Protein AF-A0A7D5NK84-F1 (afdb_monomer_lite)

Sequence (175 aa):
MVKAVETKELIVAEIIERLRNYYKVRTLSEIGERLGVSESTLSVWKHRNTFDIFKIFSKIPDINWHWLLTGEGEMHYNPKEKQEKTATIEYLLRKLKELESENEVLKRLYNESLRKIEEMKSQLESSKEQSLSGDTIEVPLMKLPDEAEIFKREKEKGGGIYSRGKKKDLNKENC

Foldseek 3Di:
DPPPPPPDPFQLVQLQVLLCVVVVHDDLQVSCVLLVHGSVVSVVCRVVVHDDPVSVCVRCVFADPCCSGPVDDDGGDDVVVVVVVVVVVVVVVVVVVVVVVVVVVVVVVVVVVVVVVVVVVVVVVVVVVVVVPPDPPPDPPDPDPDPVVVVVVVVVPDDDDDDDDDDDDDDDDDD

pLDDT: mean 79.34, std 19.83, range [37.78, 98.19]

Secondary structure (DSSP, 8-state):
-PPP---PPP-HHHHHHHHHHHHT--SHHHHHHHHT--HHHHHHHHHHT---HHHHHHH-TTB-HHHHHHS-S-SB--HHHHHHHHHHHHHHHHHHHHHHHHHHHHHHHHHHHHHHHHHHHHHHHHHHHHHTTS---------PPPHHHHHHHHHHS------------------

Radius of gyration: 43.32 Å; chains: 1; bounding box: 56×54×112 Å

Structure (mmCIF, N/CA/C/O backbone):
data_AF-A0A7D5NK84-F1
#
_entry.id   AF-A0A7D5NK84-F1
#
loop_
_atom_site.group_PDB
_atom_site.id
_atom_site.type_symbol
_atom_site.label_atom_id
_atom_site.label_alt_id
_atom_site.label_comp_id
_atom_site.label_asym_id
_atom_site.label_entity_id
_atom_site.label_seq_id
_atom_site.pdbx_PDB_ins_code
_atom_site.Cartn_x
_atom_site.Cartn_y
_atom_site.Cartn_z
_atom_site.occupancy
_atom_site.B_iso_or_equiv
_atom_site.auth_seq_id
_atom_site.auth_comp_id
_atom_site.auth_asym_id
_atom_site.auth_atom_id
_atom_site.pdbx_PDB_model_num
ATOM 1 N N . MET A 1 1 ? 8.493 11.813 17.296 1.00 43.53 1 MET A N 1
ATOM 2 C CA . MET A 1 1 ? 9.639 11.607 16.386 1.00 43.53 1 MET A CA 1
ATOM 3 C C . MET A 1 1 ? 9.122 10.944 15.123 1.00 43.53 1 MET A C 1
ATOM 5 O O . MET A 1 1 ? 8.847 9.752 15.141 1.00 43.53 1 MET A O 1
ATOM 9 N N . VAL A 1 2 ? 8.902 11.719 14.062 1.00 47.69 2 VAL A N 1
ATOM 10 C CA . VAL A 1 2 ? 8.657 11.150 12.731 1.00 47.69 2 VAL A CA 1
ATOM 11 C C . VAL A 1 2 ? 10.002 10.586 12.287 1.00 47.69 2 VAL A C 1
ATOM 13 O O . VAL A 1 2 ? 10.975 11.337 12.228 1.00 47.69 2 VAL A O 1
ATOM 16 N N . LYS A 1 3 ? 10.102 9.267 12.094 1.00 48.34 3 LYS A N 1
ATOM 17 C CA . LYS A 1 3 ? 11.316 8.672 11.528 1.00 48.34 3 LYS A CA 1
ATOM 18 C C . LYS A 1 3 ? 11.551 9.336 10.172 1.00 48.34 3 LYS A C 1
ATOM 20 O O . LYS A 1 3 ? 10.620 9.409 9.372 1.00 48.34 3 LYS A O 1
ATOM 25 N N . ALA A 1 4 ? 12.761 9.843 9.944 1.00 50.12 4 ALA A N 1
ATOM 26 C CA . ALA A 1 4 ? 13.190 10.218 8.607 1.00 50.12 4 ALA A CA 1
ATOM 27 C C . ALA A 1 4 ? 12.951 9.009 7.696 1.00 50.12 4 ALA A C 1
ATOM 29 O O . ALA A 1 4 ? 13.430 7.911 7.978 1.00 50.12 4 ALA A O 1
ATOM 30 N N . VAL A 1 5 ? 12.131 9.196 6.665 1.00 58.50 5 VAL A N 1
ATOM 31 C CA . VAL A 1 5 ? 12.000 8.218 5.592 1.00 58.50 5 VAL A CA 1
ATOM 32 C C . VAL A 1 5 ? 13.349 8.233 4.887 1.00 58.50 5 VAL A C 1
ATOM 34 O O . VAL A 1 5 ? 13.697 9.233 4.264 1.00 58.50 5 VAL A O 1
ATOM 37 N N . GLU A 1 6 ? 14.137 7.173 5.052 1.00 56.03 6 GLU A N 1
ATOM 38 C CA . GLU A 1 6 ? 15.344 6.960 4.258 1.00 56.03 6 GLU A CA 1
ATOM 39 C C . GLU A 1 6 ? 14.925 6.915 2.789 1.00 56.03 6 GLU A C 1
ATOM 41 O O . GLU A 1 6 ? 14.333 5.949 2.307 1.00 56.03 6 GLU A O 1
ATOM 46 N N . THR A 1 7 ? 15.167 8.007 2.072 1.00 56.56 7 THR A N 1
ATOM 47 C CA . THR A 1 7 ? 14.962 8.060 0.631 1.00 56.56 7 THR A CA 1
ATOM 48 C C . THR A 1 7 ? 16.072 7.251 -0.013 1.00 56.56 7 THR A C 1
ATOM 50 O O . THR A 1 7 ? 17.175 7.756 -0.220 1.00 56.56 7 THR A O 1
ATOM 53 N N . LYS A 1 8 ? 15.792 5.976 -0.296 1.00 63.84 8 LYS A N 1
ATOM 54 C CA . LYS A 1 8 ? 16.665 5.136 -1.113 1.00 63.84 8 LYS A CA 1
ATOM 55 C C . LYS A 1 8 ? 16.858 5.832 -2.460 1.00 63.84 8 LYS A C 1
ATOM 57 O O . LYS A 1 8 ? 15.877 6.120 -3.149 1.00 63.84 8 LYS A O 1
ATOM 62 N N . GLU A 1 9 ? 18.104 6.142 -2.806 1.00 72.38 9 GLU A N 1
ATOM 63 C CA . GLU A 1 9 ? 18.412 6.721 -4.110 1.00 72.38 9 GLU A CA 1
ATOM 64 C C . GLU A 1 9 ? 17.908 5.783 -5.204 1.00 72.38 9 GLU A C 1
ATOM 66 O O . GLU A 1 9 ? 18.136 4.571 -5.178 1.00 72.38 9 GLU A O 1
ATOM 71 N N . LEU A 1 10 ? 17.175 6.346 -6.159 1.00 74.12 10 LEU A N 1
ATOM 72 C CA . LEU A 1 10 ? 16.667 5.585 -7.283 1.00 74.12 10 LEU A CA 1
ATOM 73 C C . LEU A 1 10 ? 17.836 5.241 -8.205 1.00 74.12 10 LEU A C 1
ATOM 75 O O . LEU A 1 10 ? 18.434 6.140 -8.791 1.00 74.12 10 LEU A O 1
ATOM 79 N N . ILE A 1 11 ? 18.137 3.954 -8.363 1.00 89.88 11 ILE A N 1
ATOM 80 C CA . ILE A 1 11 ? 19.216 3.491 -9.238 1.00 89.88 11 ILE A CA 1
ATOM 81 C C . ILE A 1 11 ? 18.605 2.950 -10.533 1.00 89.88 11 ILE A C 1
ATOM 83 O O . ILE A 1 11 ? 18.024 1.865 -10.573 1.00 89.88 11 ILE A O 1
ATOM 87 N N . VAL A 1 12 ? 18.776 3.678 -11.637 1.00 92.69 12 VAL A N 1
ATOM 88 C CA . VAL A 1 12 ? 18.247 3.311 -12.964 1.00 92.69 12 VAL A CA 1
ATOM 89 C C . VAL A 1 12 ? 18.807 1.979 -13.464 1.00 92.69 12 VAL A C 1
ATOM 91 O O . VAL A 1 12 ? 18.127 1.250 -14.186 1.00 92.69 12 VAL A O 1
ATOM 94 N N . ALA A 1 13 ? 20.015 1.599 -13.040 1.00 92.75 13 ALA A N 1
ATOM 95 C CA . ALA A 1 13 ? 20.549 0.271 -13.327 1.00 92.75 13 ALA A CA 1
ATOM 96 C C . ALA A 1 13 ? 19.673 -0.855 -12.742 1.00 92.75 13 ALA A C 1
ATOM 98 O O . ALA A 1 13 ? 19.455 -1.855 -13.424 1.00 92.75 13 ALA A O 1
ATOM 99 N N . GLU A 1 14 ? 19.114 -0.678 -11.540 1.00 94.38 14 GLU A N 1
ATOM 100 C CA . GLU A 1 14 ? 18.203 -1.652 -10.923 1.00 94.38 14 GLU A CA 1
ATOM 101 C C . GLU A 1 14 ? 16.836 -1.679 -11.615 1.00 94.38 14 GLU A C 1
ATOM 103 O O . GLU A 1 14 ? 16.218 -2.738 -11.720 1.00 94.38 14 GLU A O 1
ATOM 108 N N . ILE A 1 15 ? 16.354 -0.526 -12.094 1.00 94.38 15 ILE A N 1
ATOM 109 C CA . ILE A 1 15 ? 15.123 -0.440 -12.895 1.00 94.38 15 ILE A CA 1
ATOM 110 C C . ILE A 1 15 ? 15.294 -1.254 -14.179 1.00 94.38 15 ILE A C 1
ATOM 112 O O . ILE A 1 15 ? 14.440 -2.066 -14.523 1.00 94.38 15 ILE A O 1
ATOM 116 N N . ILE A 1 16 ? 16.415 -1.074 -14.879 1.00 94.31 16 ILE A N 1
ATOM 117 C CA . ILE A 1 16 ? 16.699 -1.796 -16.124 1.00 94.31 16 ILE A CA 1
ATOM 118 C C . ILE A 1 16 ? 16.840 -3.302 -15.877 1.00 94.31 16 ILE A C 1
ATOM 120 O O . ILE A 1 16 ? 16.363 -4.087 -16.693 1.00 94.31 16 ILE A O 1
ATOM 124 N N . GLU A 1 17 ? 17.416 -3.725 -14.751 1.00 94.75 17 GLU A N 1
ATOM 125 C CA . GLU A 1 17 ? 17.459 -5.147 -14.385 1.00 94.75 17 GLU A CA 1
ATOM 126 C C . GLU A 1 17 ? 16.058 -5.712 -14.105 1.00 94.75 17 GLU A C 1
ATOM 128 O O . GLU A 1 17 ? 15.716 -6.813 -14.534 1.00 94.75 17 GLU A O 1
ATOM 133 N N . ARG A 1 18 ? 15.186 -4.937 -13.458 1.00 94.88 18 ARG A N 1
ATOM 134 C CA . ARG A 1 18 ? 13.781 -5.323 -13.271 1.00 94.88 18 ARG A CA 1
ATOM 135 C C . ARG A 1 18 ? 13.020 -5.398 -14.591 1.00 94.88 18 ARG A C 1
ATOM 137 O O . ARG A 1 18 ? 12.272 -6.351 -14.793 1.00 94.88 18 ARG A O 1
ATOM 144 N N . LEU A 1 19 ? 13.263 -4.478 -15.524 1.00 94.38 19 LEU A N 1
ATOM 145 C CA . LEU A 1 19 ? 12.717 -4.555 -16.885 1.00 94.38 19 LEU A CA 1
ATOM 146 C C . LEU A 1 19 ? 13.241 -5.776 -17.642 1.00 94.38 19 LEU A C 1
ATOM 148 O O . LEU A 1 19 ? 12.483 -6.413 -18.371 1.00 94.38 19 LEU A O 1
ATOM 152 N N . ARG A 1 20 ? 14.512 -6.144 -17.446 1.00 94.06 20 ARG A N 1
ATOM 153 C CA . ARG A 1 20 ? 15.077 -7.378 -17.999 1.00 94.06 20 ARG A CA 1
ATOM 154 C C . ARG A 1 20 ? 14.291 -8.596 -17.521 1.00 94.06 20 ARG A C 1
ATOM 156 O O . ARG A 1 20 ? 13.867 -9.407 -18.344 1.00 94.06 20 ARG A O 1
ATOM 163 N N . ASN A 1 21 ? 14.065 -8.693 -16.212 1.00 93.00 21 ASN A N 1
ATOM 164 C CA . ASN A 1 21 ? 13.309 -9.786 -15.603 1.00 93.00 21 ASN A CA 1
ATOM 165 C C . ASN A 1 21 ? 11.849 -9.802 -16.071 1.00 93.00 21 ASN A C 1
ATOM 167 O O . ASN A 1 21 ? 11.323 -10.865 -16.398 1.00 93.00 21 ASN A O 1
ATOM 171 N N . TYR A 1 22 ? 11.228 -8.625 -16.176 1.00 92.81 22 TYR A N 1
ATOM 172 C CA . TYR A 1 22 ? 9.870 -8.456 -16.689 1.00 92.81 22 TYR A CA 1
ATOM 173 C C . TYR A 1 22 ? 9.733 -8.987 -18.124 1.00 92.81 22 TYR A C 1
ATOM 175 O O . TYR A 1 22 ? 8.869 -9.815 -18.410 1.00 92.81 22 TYR A O 1
ATOM 183 N N . TYR A 1 23 ? 10.620 -8.557 -19.027 1.00 93.12 23 TYR A N 1
ATOM 184 C CA . TYR A 1 23 ? 10.591 -8.970 -20.432 1.00 93.12 23 TYR A CA 1
ATOM 185 C C . TYR A 1 23 ? 11.176 -10.366 -20.680 1.00 93.12 23 TYR A C 1
ATOM 187 O O . TYR A 1 23 ? 11.014 -10.893 -21.781 1.00 93.12 23 TYR A O 1
ATOM 195 N N . LYS A 1 24 ? 11.835 -10.971 -19.681 1.00 94.31 24 LYS A N 1
ATOM 196 C CA . LYS A 1 24 ? 12.547 -12.259 -19.774 1.00 94.31 24 LYS A CA 1
ATOM 197 C C . LYS A 1 24 ? 13.609 -12.277 -20.879 1.00 94.31 24 LYS A C 1
ATOM 199 O O . LYS A 1 24 ? 13.778 -13.271 -21.583 1.00 94.31 24 LYS A O 1
ATOM 204 N N . VAL A 1 25 ? 14.320 -11.165 -21.023 1.00 95.56 25 VAL A N 1
ATOM 205 C CA . VAL A 1 25 ? 15.397 -10.977 -22.009 1.00 95.56 25 VAL A CA 1
ATOM 206 C C . VAL A 1 25 ? 16.758 -11.016 -21.319 1.00 95.56 25 VAL A C 1
ATOM 208 O O . VAL A 1 25 ? 16.828 -11.013 -20.093 1.00 95.56 25 VAL A O 1
ATOM 211 N N . ARG A 1 26 ? 17.859 -11.083 -22.071 1.00 92.31 26 ARG A N 1
ATOM 212 C CA . ARG A 1 26 ? 19.212 -11.138 -21.478 1.00 92.31 26 ARG A CA 1
ATOM 213 C C . ARG A 1 26 ? 20.026 -9.891 -21.775 1.00 92.31 26 ARG A C 1
ATOM 215 O O . ARG A 1 26 ? 20.860 -9.490 -20.964 1.00 92.31 26 ARG A O 1
ATOM 222 N N . THR A 1 27 ? 19.779 -9.265 -22.915 1.00 94.00 27 THR A N 1
ATOM 223 C CA . THR A 1 27 ? 20.603 -8.172 -23.426 1.00 94.00 27 THR A CA 1
ATOM 224 C C . THR A 1 27 ? 19.927 -6.818 -23.262 1.00 94.00 27 THR A C 1
ATOM 226 O O . THR A 1 27 ? 18.710 -6.708 -23.112 1.00 94.00 27 THR A O 1
ATOM 229 N N . LEU A 1 28 ? 20.739 -5.760 -23.272 1.00 91.69 28 LEU A N 1
ATOM 230 C CA . LEU A 1 28 ? 20.240 -4.390 -23.217 1.00 91.69 28 LEU A CA 1
ATOM 231 C C . LEU A 1 28 ? 19.583 -3.981 -24.545 1.00 91.69 28 LEU A C 1
ATOM 233 O O . LEU A 1 28 ? 18.589 -3.260 -24.524 1.00 91.69 28 LEU A O 1
ATOM 237 N N . SER A 1 29 ? 20.081 -4.497 -25.675 1.00 94.56 29 SER A N 1
ATOM 238 C CA . SER A 1 29 ? 19.464 -4.304 -26.994 1.00 94.56 29 SER A CA 1
ATOM 239 C C . SER A 1 29 ? 18.024 -4.812 -27.034 1.00 94.56 29 SER A C 1
ATOM 241 O O . SER A 1 29 ? 17.134 -4.068 -27.435 1.00 94.56 29 SER A O 1
ATOM 243 N N . GLU A 1 30 ? 17.761 -6.022 -26.528 1.00 95.88 30 GLU A N 1
ATOM 244 C CA . GLU A 1 30 ? 16.402 -6.582 -26.485 1.00 95.88 30 GLU A CA 1
ATOM 245 C C . GLU A 1 30 ? 15.446 -5.713 -25.650 1.00 95.88 30 GLU A C 1
ATOM 247 O O . GLU A 1 30 ? 14.294 -5.514 -26.029 1.00 95.88 30 GLU A O 1
ATOM 252 N N . ILE A 1 31 ? 15.907 -5.149 -24.526 1.00 95.00 31 ILE A N 1
ATOM 253 C CA . ILE A 1 31 ? 15.103 -4.202 -23.731 1.00 95.00 31 ILE A CA 1
ATOM 254 C C . ILE A 1 31 ? 14.815 -2.941 -24.552 1.00 95.00 31 ILE A C 1
ATOM 256 O O . ILE A 1 31 ? 13.689 -2.441 -24.550 1.00 95.00 31 ILE A O 1
ATOM 260 N N . GLY A 1 32 ? 15.823 -2.440 -25.269 1.00 94.69 32 GLY A N 1
ATOM 261 C CA . GLY A 1 32 ? 15.696 -1.288 -26.153 1.00 94.69 32 GLY A CA 1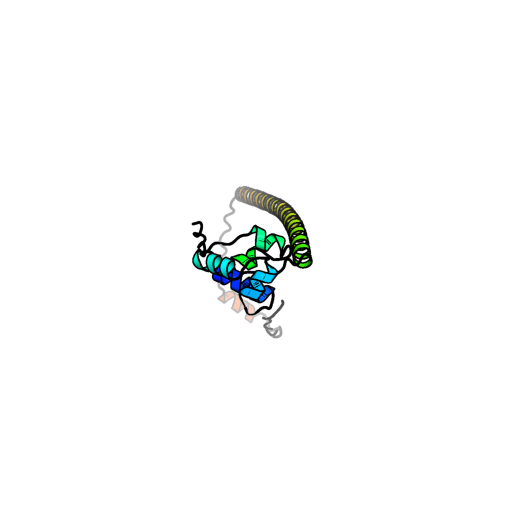
ATOM 262 C C . GLY A 1 32 ? 14.631 -1.505 -27.221 1.00 94.69 32 GLY A C 1
ATOM 263 O O . GLY A 1 32 ? 13.729 -0.681 -27.363 1.00 94.69 32 GLY A O 1
ATOM 264 N N . GLU A 1 33 ? 14.656 -2.653 -27.891 1.00 94.69 33 GLU A N 1
ATOM 265 C CA . GLU A 1 33 ? 13.661 -3.039 -28.894 1.00 94.69 33 GLU A CA 1
ATOM 266 C C . GLU A 1 33 ? 12.240 -3.065 -28.319 1.00 94.69 33 GLU A C 1
ATOM 268 O O . GLU A 1 33 ? 11.318 -2.512 -28.921 1.00 94.69 33 GLU A O 1
ATOM 273 N N . ARG A 1 34 ? 12.056 -3.632 -27.117 1.00 93.44 34 ARG A N 1
ATOM 274 C CA . ARG A 1 34 ? 10.748 -3.660 -26.437 1.00 93.44 34 ARG A CA 1
ATOM 275 C C . ARG A 1 34 ? 10.248 -2.260 -26.080 1.00 93.44 34 ARG A C 1
ATOM 277 O O . ARG A 1 34 ? 9.057 -1.978 -26.215 1.00 93.44 34 ARG A O 1
ATOM 284 N N . LEU A 1 35 ? 11.153 -1.381 -25.652 1.00 93.19 35 LEU A N 1
ATOM 285 C CA . LEU A 1 35 ? 10.840 -0.006 -25.265 1.00 93.19 35 LEU A CA 1
ATOM 286 C C . LEU A 1 35 ? 10.774 0.972 -26.453 1.00 93.19 35 LEU A C 1
ATOM 288 O O . LEU A 1 35 ? 10.284 2.091 -26.300 1.00 93.19 35 LEU A O 1
ATOM 292 N N . GLY A 1 36 ? 11.242 0.575 -27.638 1.00 94.12 36 GLY A N 1
ATOM 293 C CA . GLY A 1 36 ? 11.388 1.460 -28.797 1.00 94.12 36 GLY A CA 1
ATOM 294 C C . GLY A 1 36 ? 12.522 2.482 -28.641 1.00 94.12 36 GLY A C 1
ATOM 295 O O . GLY A 1 36 ? 12.384 3.634 -29.058 1.00 94.12 36 GLY A O 1
ATOM 296 N N . VAL A 1 37 ? 13.628 2.098 -27.998 1.00 94.31 37 VAL A N 1
ATOM 297 C CA . VAL A 1 37 ? 14.840 2.917 -27.827 1.00 94.31 37 VAL A CA 1
ATOM 298 C C . VAL A 1 37 ? 16.090 2.145 -28.232 1.00 94.31 37 VAL A C 1
ATOM 300 O O . VAL A 1 37 ? 16.105 0.921 -28.214 1.00 94.31 37 VAL A O 1
ATOM 303 N N . SER A 1 38 ? 17.170 2.847 -28.570 1.00 95.81 38 SER A N 1
ATOM 304 C CA . SER A 1 38 ? 18.452 2.189 -28.840 1.00 95.81 38 SER A CA 1
ATOM 305 C C . SER A 1 38 ? 19.124 1.695 -27.552 1.00 95.81 38 SER A C 1
ATOM 307 O O . SER A 1 38 ? 18.965 2.290 -26.482 1.00 95.81 38 SER A O 1
ATOM 309 N N . GLU A 1 39 ? 19.974 0.673 -27.665 1.00 95.50 39 GLU A N 1
ATOM 310 C CA . GLU A 1 39 ? 20.858 0.228 -26.575 1.00 95.50 39 GLU A CA 1
ATOM 311 C C . GLU A 1 39 ? 21.738 1.372 -26.036 1.00 95.50 39 GLU A C 1
ATOM 313 O O . GLU A 1 39 ? 21.946 1.511 -24.826 1.00 95.50 39 GLU A O 1
ATOM 318 N N . SER A 1 40 ? 22.206 2.250 -26.930 1.00 95.62 40 SER A N 1
ATOM 319 C CA . SER A 1 40 ? 22.970 3.444 -26.561 1.00 95.62 40 SER A CA 1
ATOM 320 C C . SER A 1 40 ? 22.164 4.396 -25.672 1.00 95.62 40 SER A C 1
ATOM 322 O O . SER A 1 40 ? 22.700 4.927 -24.701 1.00 95.62 40 SER A O 1
ATOM 324 N N . THR A 1 41 ? 20.862 4.553 -25.934 1.00 95.31 41 THR A N 1
ATOM 325 C CA . THR A 1 41 ? 19.960 5.367 -25.105 1.00 95.31 41 THR A CA 1
ATOM 326 C C . THR A 1 41 ? 19.845 4.783 -23.699 1.00 95.31 41 THR A C 1
ATOM 328 O O . THR A 1 41 ? 19.987 5.512 -22.720 1.00 95.31 41 THR A O 1
ATOM 331 N N . LEU A 1 42 ? 19.668 3.463 -23.580 1.00 94.56 42 LEU A N 1
ATOM 332 C CA . LEU A 1 42 ? 19.614 2.789 -22.279 1.00 94.56 42 LEU A CA 1
ATOM 333 C C . LEU A 1 42 ? 20.942 2.875 -21.517 1.00 94.56 42 LEU A C 1
ATOM 335 O O . LEU A 1 42 ? 20.954 3.005 -20.294 1.00 94.56 42 LEU A O 1
ATOM 339 N N . SER A 1 43 ? 22.068 2.853 -22.227 1.00 94.31 43 SER A N 1
ATOM 340 C CA . SER A 1 43 ? 23.392 3.039 -21.624 1.00 94.31 43 SER A CA 1
ATOM 341 C C . SER A 1 43 ? 23.554 4.448 -21.042 1.00 94.31 43 SER A C 1
ATOM 343 O O . SER A 1 43 ? 24.047 4.604 -19.924 1.00 94.31 43 SER A O 1
ATOM 345 N N . VAL A 1 44 ? 23.063 5.472 -21.752 1.00 94.81 44 VAL A N 1
ATOM 346 C CA . VAL A 1 44 ? 23.007 6.857 -21.253 1.00 94.81 44 VAL A CA 1
ATOM 347 C C . VAL A 1 44 ? 22.090 6.968 -20.036 1.00 94.81 44 VAL A C 1
ATOM 349 O O . VAL A 1 44 ? 22.468 7.629 -19.070 1.00 94.81 44 VAL A O 1
ATOM 352 N N . TRP A 1 45 ? 20.932 6.303 -20.046 1.00 94.88 45 TRP A N 1
ATOM 353 C CA . TRP A 1 45 ? 20.016 6.268 -18.901 1.00 94.88 45 TRP A CA 1
ATOM 354 C C . TRP A 1 45 ? 20.694 5.720 -17.642 1.00 94.88 45 TRP A C 1
ATOM 356 O O . TRP A 1 45 ? 20.648 6.350 -16.587 1.00 94.88 45 TRP A O 1
ATOM 366 N N . LYS A 1 46 ? 21.416 4.598 -17.766 1.00 93.12 46 LYS A N 1
ATOM 367 C CA . LYS A 1 46 ? 22.205 4.029 -16.660 1.00 93.12 46 LYS A CA 1
ATOM 368 C C . LYS A 1 46 ? 23.283 4.987 -16.169 1.00 93.12 46 LYS A C 1
ATOM 370 O O . LYS A 1 46 ? 23.412 5.181 -14.968 1.00 93.12 46 LYS A O 1
ATOM 375 N N . HIS A 1 47 ? 24.058 5.568 -17.085 1.00 92.44 47 HIS A N 1
ATOM 376 C CA . HIS A 1 47 ? 25.195 6.415 -16.726 1.00 92.44 47 HIS A CA 1
ATOM 377 C C . HIS A 1 47 ? 24.767 7.730 -16.065 1.00 92.44 47 HIS A C 1
ATOM 379 O O . HIS A 1 47 ? 25.386 8.168 -15.103 1.00 92.44 47 HIS A O 1
ATOM 385 N N . ARG A 1 48 ? 23.695 8.352 -16.566 1.00 93.38 48 ARG A N 1
ATOM 386 C CA . ARG A 1 48 ? 23.161 9.611 -16.027 1.00 93.38 48 ARG A CA 1
ATOM 387 C C . ARG A 1 48 ? 22.200 9.409 -14.861 1.00 93.38 48 ARG A C 1
ATOM 389 O O . ARG A 1 48 ? 21.743 10.397 -14.301 1.00 93.38 48 ARG A O 1
ATOM 396 N N . ASN A 1 49 ? 21.879 8.159 -14.532 1.00 92.38 49 ASN A N 1
ATOM 397 C CA . ASN A 1 49 ? 20.865 7.794 -13.554 1.00 92.38 49 ASN A CA 1
ATOM 398 C C . ASN A 1 49 ? 19.511 8.490 -13.806 1.00 92.38 49 ASN A C 1
ATOM 400 O O . ASN A 1 49 ? 18.837 8.952 -12.890 1.00 92.38 49 ASN A O 1
ATOM 404 N N . THR A 1 50 ? 19.119 8.580 -15.078 1.00 91.50 50 THR A N 1
ATOM 405 C CA . THR A 1 50 ? 17.839 9.148 -15.523 1.00 91.50 50 THR A CA 1
ATOM 406 C C . THR A 1 50 ? 17.157 8.202 -16.495 1.00 91.50 50 THR A C 1
ATOM 408 O O . THR A 1 50 ? 17.806 7.377 -17.127 1.00 91.50 50 THR A O 1
ATOM 411 N N . PHE A 1 51 ? 15.840 8.292 -16.627 1.00 91.88 51 PHE A N 1
ATOM 412 C CA . PHE A 1 51 ? 15.089 7.473 -17.571 1.00 91.88 51 PHE A CA 1
ATOM 413 C C . PHE A 1 51 ? 13.814 8.191 -17.999 1.00 91.88 51 PHE A C 1
ATOM 415 O O . PHE A 1 51 ? 13.332 9.098 -17.320 1.00 91.88 51 PHE A O 1
ATOM 422 N N . ASP A 1 52 ? 13.275 7.781 -19.142 1.00 92.38 52 ASP A N 1
ATOM 423 C CA . ASP A 1 52 ? 12.029 8.325 -19.665 1.00 92.38 52 ASP A CA 1
ATOM 424 C C . ASP A 1 52 ? 10.846 7.480 -19.175 1.00 92.38 52 ASP A C 1
ATOM 426 O O . ASP A 1 52 ? 10.583 6.382 -19.679 1.00 92.38 52 ASP A O 1
ATOM 430 N N . ILE A 1 53 ? 10.142 8.001 -18.167 1.00 90.44 53 ILE A N 1
ATOM 431 C CA . ILE A 1 53 ? 8.970 7.352 -17.564 1.00 90.44 53 ILE A CA 1
ATOM 432 C C . ILE A 1 53 ? 7.890 7.103 -18.623 1.00 90.44 53 ILE A C 1
ATOM 434 O O . ILE A 1 53 ? 7.292 6.027 -18.644 1.00 90.44 53 ILE A O 1
ATOM 438 N N . PHE A 1 54 ? 7.663 8.054 -19.534 1.00 90.69 54 PHE A N 1
ATOM 439 C CA . PHE A 1 54 ? 6.611 7.940 -20.543 1.00 90.69 54 PHE A CA 1
ATOM 440 C C . PHE A 1 54 ? 6.910 6.836 -21.554 1.00 90.69 54 PHE A C 1
ATOM 442 O O . PHE A 1 54 ? 5.997 6.112 -21.958 1.00 90.69 54 PHE A O 1
ATOM 449 N N . LYS A 1 55 ? 8.182 6.636 -21.920 1.00 91.56 55 LYS A N 1
ATOM 450 C CA . LYS A 1 55 ? 8.556 5.514 -22.793 1.00 91.56 55 LYS A CA 1
ATOM 451 C C . LYS A 1 55 ? 8.260 4.162 -22.165 1.00 91.56 55 LYS A C 1
ATOM 453 O O . LYS A 1 55 ? 7.694 3.310 -22.840 1.00 91.56 55 LYS A O 1
ATOM 458 N N . ILE A 1 56 ? 8.573 3.977 -20.885 1.00 92.00 56 ILE A N 1
ATOM 459 C CA . ILE A 1 56 ? 8.255 2.724 -20.192 1.00 92.00 56 ILE A CA 1
ATOM 460 C C . ILE A 1 56 ? 6.733 2.572 -20.043 1.00 92.00 56 ILE A C 1
ATOM 462 O O . ILE A 1 56 ? 6.185 1.530 -20.399 1.00 92.00 56 ILE A O 1
ATOM 466 N N . PHE A 1 57 ? 6.036 3.628 -19.612 1.00 90.44 57 PHE A N 1
ATOM 467 C CA . PHE A 1 57 ? 4.583 3.615 -19.412 1.00 90.44 57 PHE A CA 1
ATOM 468 C C . PHE A 1 57 ? 3.802 3.289 -20.679 1.00 90.44 57 PHE A C 1
ATOM 470 O O . PHE A 1 57 ? 2.903 2.455 -20.653 1.00 90.44 57 PHE A O 1
ATOM 477 N N . SER A 1 58 ? 4.184 3.881 -21.811 1.00 90.75 58 SER A N 1
ATOM 478 C CA . SER A 1 58 ? 3.520 3.628 -23.094 1.00 90.75 58 SER A CA 1
ATOM 479 C C . SER A 1 58 ? 3.656 2.184 -23.591 1.00 90.75 58 SER A C 1
ATOM 481 O O . SER A 1 58 ? 2.868 1.750 -24.429 1.00 90.75 58 SER A O 1
ATOM 483 N N . LYS A 1 59 ? 4.654 1.438 -23.103 1.00 92.06 59 LYS A N 1
ATOM 484 C CA . LYS A 1 59 ? 4.947 0.065 -23.535 1.00 92.06 59 LYS A CA 1
ATOM 485 C C . LYS A 1 59 ? 4.477 -0.988 -22.545 1.00 92.06 59 LYS A C 1
ATOM 487 O O . LYS A 1 59 ? 4.319 -2.140 -22.942 1.00 92.06 59 LYS A O 1
ATOM 492 N N . ILE A 1 60 ? 4.268 -0.609 -21.285 1.00 88.62 60 ILE A N 1
ATOM 493 C CA . ILE A 1 60 ? 3.899 -1.528 -20.212 1.00 88.62 60 ILE A CA 1
ATOM 494 C C . ILE A 1 60 ? 2.831 -0.891 -19.303 1.00 88.62 60 ILE A C 1
ATOM 496 O O . ILE A 1 60 ? 3.156 -0.413 -18.217 1.00 88.62 60 ILE A O 1
ATOM 500 N N . PRO A 1 61 ? 1.551 -0.869 -19.710 1.00 80.62 61 PRO A N 1
ATOM 501 C CA . PRO A 1 61 ? 0.497 -0.232 -18.915 1.00 80.62 61 PRO A CA 1
ATOM 502 C C . PRO A 1 61 ? 0.195 -0.972 -17.600 1.00 80.62 61 PRO A C 1
ATOM 504 O O . PRO A 1 61 ? -0.182 -0.340 -16.617 1.00 80.62 61 PRO A O 1
ATOM 507 N N . ASP A 1 62 ? 0.414 -2.290 -17.554 1.00 84.19 62 ASP A N 1
ATOM 508 C CA . ASP A 1 62 ? -0.008 -3.147 -16.433 1.00 84.19 62 ASP A CA 1
ATOM 509 C C . ASP A 1 62 ? 1.091 -3.389 -15.379 1.00 84.19 62 ASP A C 1
ATOM 511 O O . ASP A 1 62 ? 0.939 -4.229 -14.483 1.00 84.19 62 ASP A O 1
ATOM 515 N N . ILE A 1 63 ? 2.230 -2.698 -15.492 1.00 89.81 63 ILE A N 1
ATOM 516 C CA . ILE A 1 63 ? 3.340 -2.831 -14.541 1.00 89.81 63 ILE A CA 1
ATOM 517 C C . ILE A 1 63 ? 3.065 -2.045 -13.262 1.00 89.81 63 ILE A C 1
ATOM 519 O O . ILE A 1 63 ? 2.595 -0.906 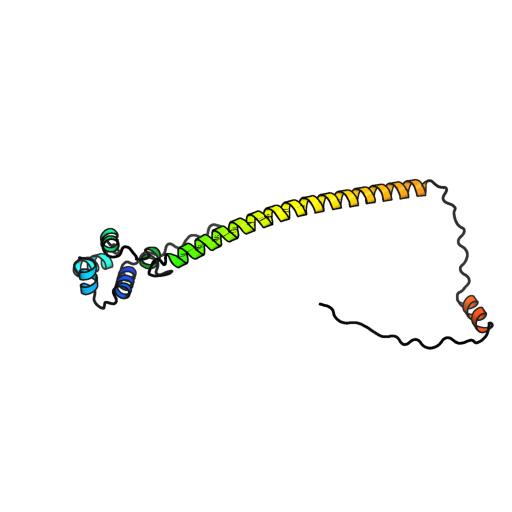-13.288 1.00 89.81 63 ILE A O 1
ATOM 523 N N . ASN A 1 64 ? 3.412 -2.635 -12.123 1.00 91.06 64 ASN A N 1
ATOM 524 C CA . ASN A 1 64 ? 3.412 -1.915 -10.863 1.00 91.06 64 ASN A CA 1
ATOM 525 C C . ASN A 1 64 ? 4.634 -0.989 -10.786 1.00 91.06 64 ASN A C 1
ATOM 527 O O . ASN A 1 64 ? 5.773 -1.437 -10.638 1.00 91.06 64 ASN A O 1
ATOM 531 N N . TRP A 1 65 ? 4.391 0.320 -10.849 1.00 91.06 65 TRP A N 1
ATOM 532 C CA . TRP A 1 65 ? 5.439 1.340 -10.773 1.00 91.06 65 TRP A CA 1
ATOM 533 C C . TRP A 1 65 ? 6.190 1.339 -9.455 1.00 91.06 65 TRP A C 1
ATOM 535 O O . TRP A 1 65 ? 7.391 1.588 -9.444 1.00 91.06 65 TRP A O 1
ATOM 545 N N . HIS A 1 66 ? 5.508 1.036 -8.352 1.00 90.81 66 HIS A N 1
ATOM 546 C CA . HIS A 1 66 ? 6.173 0.938 -7.064 1.00 90.81 66 HIS A CA 1
ATOM 547 C C . HIS A 1 66 ? 7.227 -0.172 -7.113 1.00 90.81 66 HIS A C 1
ATOM 549 O O . HIS A 1 66 ? 8.404 0.109 -6.909 1.00 90.81 66 HIS A O 1
ATOM 555 N N . TRP A 1 67 ? 6.842 -1.376 -7.545 1.00 93.56 67 TRP A N 1
ATOM 556 C CA . TRP A 1 67 ? 7.776 -2.487 -7.738 1.00 93.56 67 TRP A CA 1
ATOM 557 C C . TRP A 1 67 ? 8.907 -2.148 -8.711 1.00 93.56 67 TRP A C 1
ATOM 559 O O . TRP A 1 67 ? 10.067 -2.467 -8.450 1.00 93.56 67 TRP A O 1
ATOM 569 N N . LEU A 1 68 ? 8.607 -1.464 -9.817 1.00 93.50 68 LEU A N 1
ATOM 570 C CA . LEU A 1 68 ? 9.612 -1.096 -10.812 1.00 93.50 68 LEU A CA 1
ATOM 571 C C . LEU A 1 68 ? 10.638 -0.077 -10.290 1.00 93.50 68 LEU A C 1
ATOM 573 O O . LEU A 1 68 ? 11.777 -0.089 -10.752 1.00 93.50 68 LEU A O 1
ATOM 577 N N . LEU A 1 69 ? 10.267 0.779 -9.332 1.00 91.62 69 LEU A N 1
ATOM 578 C CA . LEU A 1 69 ? 11.142 1.814 -8.770 1.00 91.62 69 LEU A CA 1
ATOM 579 C C . LEU A 1 69 ? 11.847 1.356 -7.487 1.00 91.62 69 LEU A C 1
ATOM 581 O O . LEU A 1 69 ? 13.065 1.474 -7.385 1.00 91.62 69 LEU A O 1
ATOM 585 N N . THR A 1 70 ? 11.147 0.687 -6.568 1.00 90.88 70 THR A N 1
ATOM 586 C CA . THR A 1 70 ? 11.680 0.279 -5.248 1.00 90.88 70 THR A CA 1
ATOM 587 C C . THR A 1 70 ? 12.180 -1.165 -5.195 1.00 90.88 70 THR A C 1
ATOM 589 O O . THR A 1 70 ? 13.174 -1.453 -4.532 1.00 90.88 70 THR A O 1
ATOM 592 N N . GLY A 1 71 ? 11.533 -2.055 -5.949 1.00 89.94 71 GLY A N 1
ATOM 593 C CA . GLY A 1 71 ? 11.799 -3.495 -5.981 1.00 89.94 71 GLY A CA 1
ATOM 594 C C . GLY A 1 71 ? 10.879 -4.255 -5.035 1.00 89.94 71 GLY A C 1
ATOM 595 O O . GLY A 1 71 ? 10.990 -5.470 -4.912 1.00 89.94 71 GLY A O 1
ATOM 596 N N . GLU A 1 72 ? 9.973 -3.535 -4.377 1.00 89.81 72 GLU A N 1
ATOM 597 C CA . GLU A 1 72 ? 9.097 -4.043 -3.335 1.00 89.81 72 GLU A CA 1
ATOM 598 C C . GLU A 1 72 ? 7.687 -4.294 -3.878 1.00 89.81 72 GLU A C 1
ATOM 600 O O . GLU A 1 72 ? 7.177 -3.563 -4.731 1.00 89.81 72 GLU A O 1
ATOM 605 N N . GLY A 1 73 ? 7.037 -5.332 -3.354 1.00 88.94 73 GLY A N 1
ATOM 606 C CA . GLY A 1 73 ? 5.685 -5.722 -3.747 1.00 88.94 73 GLY A CA 1
ATOM 607 C C . GLY A 1 73 ? 5.624 -6.554 -5.030 1.00 88.94 73 GLY A C 1
ATOM 608 O O . GLY A 1 73 ? 6.613 -7.136 -5.475 1.00 88.94 73 GLY A O 1
ATOM 609 N N . GLU A 1 74 ? 4.425 -6.651 -5.603 1.00 89.38 74 GLU A N 1
ATOM 610 C CA . GLU A 1 74 ? 4.171 -7.463 -6.795 1.00 89.38 74 GLU A CA 1
ATOM 611 C C . GLU A 1 74 ? 4.499 -6.713 -8.089 1.00 89.38 74 GLU A C 1
ATOM 613 O O . GLU A 1 74 ? 4.227 -5.521 -8.216 1.00 89.38 74 GLU A O 1
ATOM 618 N N . MET A 1 75 ? 5.026 -7.440 -9.078 1.00 89.69 75 MET A N 1
ATOM 619 C CA . MET A 1 75 ? 5.408 -6.911 -10.395 1.00 89.69 75 MET A CA 1
ATOM 620 C C . MET A 1 75 ? 4.228 -6.378 -11.216 1.00 89.69 75 MET A C 1
ATOM 622 O O . MET A 1 75 ? 4.375 -5.415 -11.971 1.00 89.69 75 MET A O 1
ATOM 626 N N . HIS A 1 76 ? 3.059 -6.994 -11.068 1.00 86.62 76 HIS A N 1
ATOM 627 C CA . HIS A 1 76 ? 1.840 -6.619 -11.773 1.00 86.62 76 HIS A CA 1
ATOM 628 C C . HIS A 1 76 ? 0.783 -6.158 -10.784 1.00 86.62 76 HIS A C 1
ATOM 630 O O . HIS A 1 76 ? 0.738 -6.624 -9.647 1.00 86.62 76 HIS A O 1
ATOM 636 N N . TYR A 1 77 ? -0.114 -5.287 -11.235 1.00 80.31 77 TYR A N 1
ATOM 637 C CA . TYR A 1 77 ? -1.332 -5.033 -10.480 1.00 80.31 77 TYR A CA 1
ATOM 638 C C . TYR A 1 77 ? -2.249 -6.253 -10.563 1.00 80.31 77 TYR A C 1
ATOM 640 O O . TYR A 1 77 ? -2.735 -6.589 -11.641 1.00 80.31 77 TYR A O 1
ATOM 648 N N . ASN A 1 78 ? -2.526 -6.892 -9.426 1.00 77.31 78 ASN A N 1
ATOM 649 C CA . ASN A 1 78 ? -3.571 -7.902 -9.331 1.00 77.31 78 ASN A CA 1
ATOM 650 C C . ASN A 1 78 ? -4.908 -7.233 -8.947 1.00 77.31 78 ASN A C 1
ATOM 652 O O . ASN A 1 78 ? -5.122 -6.893 -7.778 1.00 77.31 78 ASN A O 1
ATOM 656 N N . PRO A 1 79 ? -5.840 -7.022 -9.898 1.00 73.50 79 PRO A N 1
ATOM 657 C CA . PRO A 1 79 ? -7.110 -6.369 -9.600 1.00 73.50 79 PRO A CA 1
ATOM 658 C C . PRO A 1 79 ? -7.965 -7.169 -8.611 1.00 73.50 79 PRO A C 1
ATOM 660 O O . PRO A 1 79 ? -8.718 -6.558 -7.857 1.00 73.50 79 PRO A O 1
ATOM 663 N N . LYS A 1 80 ? -7.825 -8.503 -8.562 1.00 77.31 80 LYS A N 1
ATOM 664 C CA . LYS A 1 80 ? -8.552 -9.351 -7.605 1.00 77.31 80 LYS A CA 1
ATOM 665 C C . LYS A 1 80 ? -8.075 -9.109 -6.180 1.00 77.31 80 LYS A C 1
ATOM 667 O O . LYS A 1 80 ? -8.888 -8.850 -5.304 1.00 77.31 80 LYS A O 1
ATOM 672 N N . GLU A 1 81 ? -6.761 -9.076 -5.978 1.00 76.88 81 GLU A N 1
ATOM 673 C CA . GLU A 1 81 ? -6.169 -8.816 -4.663 1.00 76.88 81 GLU A CA 1
ATOM 674 C C . GLU A 1 81 ? -6.560 -7.421 -4.145 1.00 76.88 81 GLU A C 1
ATOM 676 O O . GLU A 1 81 ? -6.900 -7.247 -2.975 1.00 76.88 81 GLU A O 1
ATOM 681 N N . LYS A 1 82 ? -6.594 -6.415 -5.032 1.00 78.31 82 LYS A N 1
ATOM 682 C CA . LYS A 1 82 ? -7.076 -5.074 -4.678 1.00 78.31 82 LYS A CA 1
ATOM 683 C C . LYS A 1 82 ? -8.550 -5.091 -4.269 1.00 78.31 82 LYS A C 1
ATOM 685 O O . LYS A 1 82 ? -8.887 -4.475 -3.263 1.00 78.31 82 LYS A O 1
ATOM 690 N N . GLN A 1 83 ? -9.405 -5.788 -5.020 1.00 79.62 83 GLN A N 1
ATOM 691 C CA . GLN A 1 83 ? -10.835 -5.910 -4.717 1.00 79.62 83 GLN A CA 1
ATOM 692 C C . GLN A 1 83 ? -11.078 -6.623 -3.378 1.00 79.62 83 GLN A C 1
ATOM 694 O O . GLN A 1 83 ? -11.847 -6.134 -2.550 1.00 79.62 83 GLN A O 1
ATOM 699 N N . GLU A 1 84 ? -10.375 -7.726 -3.126 1.00 84.19 84 GLU A N 1
ATOM 700 C CA . GLU A 1 84 ? -10.442 -8.482 -1.871 1.00 84.19 84 GLU A CA 1
ATOM 701 C C . GLU A 1 84 ? -9.982 -7.636 -0.678 1.00 84.19 84 GLU A C 1
ATOM 703 O O . GLU A 1 84 ? -10.667 -7.576 0.348 1.00 84.19 84 GLU A O 1
ATOM 708 N N . LYS A 1 85 ? -8.872 -6.902 -0.829 1.00 87.88 85 LYS A N 1
ATOM 709 C CA . LYS A 1 85 ? -8.394 -5.949 0.181 1.00 87.88 85 LYS A CA 1
ATOM 710 C C . LYS A 1 85 ? -9.429 -4.857 0.450 1.00 87.88 85 LYS A C 1
ATOM 712 O O . LYS A 1 85 ? -9.710 -4.574 1.611 1.00 87.88 85 LYS A O 1
ATOM 717 N N . THR A 1 86 ? -10.036 -4.272 -0.585 1.00 89.56 86 THR A N 1
ATOM 718 C CA . THR A 1 86 ? -11.065 -3.232 -0.404 1.00 89.56 86 THR A CA 1
ATOM 719 C C . THR A 1 86 ? -12.318 -3.758 0.289 1.00 89.56 86 THR A C 1
ATOM 721 O O . THR A 1 86 ? -12.795 -3.115 1.219 1.00 89.56 86 THR A O 1
ATOM 724 N N . ALA A 1 87 ? -12.800 -4.946 -0.086 1.00 91.88 87 ALA A N 1
ATOM 725 C CA . ALA A 1 87 ? -13.961 -5.568 0.547 1.00 91.88 87 ALA A CA 1
ATOM 726 C C . ALA A 1 87 ? -13.688 -5.907 2.020 1.00 91.88 87 ALA A C 1
ATOM 728 O O . ALA A 1 87 ? -14.536 -5.701 2.888 1.00 91.88 87 ALA A O 1
ATOM 729 N N . THR A 1 88 ? -12.471 -6.371 2.319 1.00 95.19 88 THR A N 1
ATOM 730 C CA . THR A 1 88 ? -12.037 -6.644 3.693 1.00 95.19 88 THR A CA 1
ATOM 731 C C . THR A 1 88 ? -11.991 -5.361 4.520 1.00 95.19 88 THR A C 1
ATOM 733 O O . THR A 1 88 ? -12.512 -5.335 5.632 1.00 95.19 88 THR A O 1
ATOM 736 N N . ILE A 1 89 ? -11.418 -4.280 3.980 1.00 96.94 89 ILE A N 1
ATOM 737 C CA . ILE A 1 89 ? -11.374 -2.973 4.654 1.00 96.94 89 ILE A CA 1
ATOM 738 C C . ILE A 1 89 ? -12.792 -2.470 4.941 1.00 96.94 89 ILE A C 1
ATOM 740 O O . ILE A 1 89 ? -13.073 -2.055 6.062 1.00 96.94 89 ILE A O 1
ATOM 744 N N . GLU A 1 90 ? -13.696 -2.543 3.966 1.00 96.69 90 GLU A N 1
ATOM 745 C CA . GLU A 1 90 ? -15.088 -2.120 4.135 1.00 96.69 90 GLU A CA 1
ATOM 746 C C . GLU A 1 90 ? -15.803 -2.925 5.231 1.00 96.69 90 GLU A C 1
ATOM 748 O O . GLU A 1 90 ? -16.449 -2.353 6.114 1.00 96.69 90 GLU A O 1
ATOM 753 N N . TYR A 1 91 ? -15.626 -4.250 5.235 1.00 97.50 91 TYR A N 1
ATOM 754 C CA . TYR A 1 91 ? -16.152 -5.119 6.284 1.00 97.50 91 TYR A CA 1
ATOM 755 C C . TYR A 1 91 ? -15.611 -4.745 7.671 1.00 97.50 91 TYR A C 1
ATOM 757 O O . TYR A 1 91 ? -16.386 -4.616 8.623 1.00 97.50 91 TYR A O 1
ATOM 765 N N . LEU A 1 92 ? -14.295 -4.541 7.789 1.00 97.75 92 LEU A N 1
ATOM 766 C CA . LEU A 1 92 ? -13.652 -4.183 9.053 1.00 97.75 92 LEU A CA 1
ATOM 767 C C . LEU A 1 92 ? -14.126 -2.820 9.565 1.00 97.75 92 LEU A C 1
ATOM 769 O O . LEU A 1 92 ? -14.409 -2.694 10.753 1.00 97.75 92 LEU A O 1
ATOM 773 N N . LEU A 1 93 ? -14.288 -1.825 8.687 1.00 97.44 93 LEU A N 1
ATOM 774 C CA . LEU A 1 93 ? -14.831 -0.512 9.052 1.00 97.44 93 LEU A CA 1
ATOM 775 C C . LEU A 1 93 ? -16.258 -0.621 9.593 1.00 97.44 93 LEU A C 1
ATOM 777 O O . LEU A 1 93 ? -16.587 -0.010 10.611 1.00 97.44 93 LEU A O 1
ATOM 781 N N . ARG A 1 94 ? -17.103 -1.436 8.951 1.00 98.06 94 ARG A N 1
ATOM 782 C CA . ARG A 1 94 ? -18.458 -1.699 9.445 1.00 98.06 94 ARG A CA 1
ATOM 783 C C . ARG A 1 94 ? -18.426 -2.347 10.827 1.00 98.06 94 ARG A C 1
ATOM 785 O O . ARG A 1 94 ? -19.165 -1.915 11.709 1.00 98.06 94 ARG A O 1
ATOM 792 N N . LYS A 1 95 ? -17.571 -3.356 11.023 1.00 98.19 95 LYS A N 1
ATOM 793 C CA . LYS A 1 95 ? -17.472 -4.066 12.304 1.00 98.19 95 LYS A CA 1
ATOM 794 C C . LYS A 1 95 ? -16.920 -3.176 13.418 1.00 98.19 95 LYS A C 1
ATOM 796 O O . LYS A 1 95 ? -17.430 -3.235 14.531 1.00 98.19 95 LYS A O 1
ATOM 801 N N . LEU A 1 96 ? -15.938 -2.324 13.121 1.00 98.06 96 LEU A N 1
ATOM 802 C CA . LEU A 1 96 ? -15.415 -1.338 14.071 1.00 98.06 96 LEU A CA 1
ATOM 803 C C . LEU A 1 96 ? -16.519 -0.401 14.562 1.00 98.06 96 LEU A C 1
ATOM 805 O O . LEU A 1 96 ? -16.689 -0.250 15.766 1.00 98.06 96 LEU A O 1
ATOM 809 N N . LYS A 1 97 ? -17.328 0.142 13.648 1.00 98.06 97 LYS A N 1
ATOM 810 C CA . LYS A 1 97 ? -18.440 1.034 14.000 1.00 98.06 97 LYS A CA 1
ATOM 811 C C . LYS A 1 97 ? -19.494 0.356 14.882 1.00 98.06 97 LYS A C 1
ATOM 813 O O . LYS A 1 97 ? -20.026 0.974 15.802 1.00 98.06 97 LYS A O 1
ATOM 818 N N . GLU A 1 98 ? -19.814 -0.905 14.595 1.00 97.81 98 GLU A N 1
ATOM 819 C CA . GLU A 1 98 ? -20.734 -1.700 15.416 1.00 97.81 98 GLU A CA 1
ATOM 820 C C . GLU A 1 98 ? -20.177 -1.887 16.835 1.00 97.81 98 GLU A C 1
ATOM 822 O O . GLU A 1 98 ? -20.847 -1.536 17.806 1.00 97.81 98 GLU A O 1
ATOM 827 N N . LEU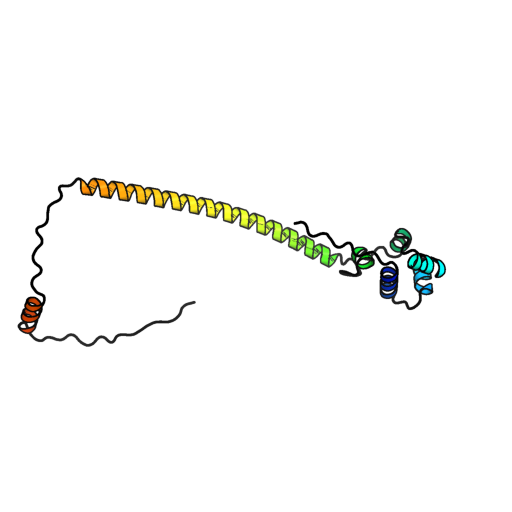 A 1 99 ? -18.920 -2.321 16.958 1.00 98.06 99 LEU A N 1
ATOM 828 C CA . LEU A 1 99 ? -18.255 -2.511 18.252 1.00 98.06 99 LEU A CA 1
ATOM 829 C C . LEU A 1 99 ? -18.109 -1.206 19.044 1.00 98.06 99 LEU A C 1
ATOM 831 O O . LEU A 1 99 ? -18.236 -1.202 20.266 1.00 98.06 99 LEU A O 1
ATOM 835 N N . GLU A 1 100 ? -17.851 -0.086 18.372 1.00 97.75 100 GLU A N 1
ATOM 836 C CA . GLU A 1 100 ? -17.851 1.237 19.001 1.00 97.75 100 GLU A CA 1
ATOM 837 C C . GLU A 1 100 ? -19.226 1.564 19.592 1.00 97.75 100 GLU A C 1
ATOM 839 O O . GLU A 1 100 ? -19.310 2.016 20.734 1.00 97.75 100 GLU A O 1
ATOM 844 N N . SER A 1 101 ? -20.309 1.275 18.865 1.00 97.94 101 SER A N 1
ATOM 845 C CA . SER A 1 101 ? -21.668 1.493 19.368 1.00 97.94 101 SER A CA 1
ATOM 846 C C . SER A 1 101 ? -22.011 0.593 20.562 1.00 97.94 101 SER A C 1
ATOM 848 O O . SER A 1 101 ? -22.562 1.080 21.550 1.00 97.94 101 SER A O 1
ATOM 850 N N . GLU A 1 102 ? -21.623 -0.686 20.521 1.00 97.25 102 GLU A N 1
ATOM 851 C CA . GLU A 1 102 ? -21.799 -1.628 21.632 1.00 97.25 102 GLU A CA 1
ATOM 852 C C . GLU A 1 102 ? -21.033 -1.162 22.876 1.00 97.25 102 GLU A C 1
ATOM 854 O O . GLU A 1 102 ? -21.587 -1.127 23.976 1.00 97.25 102 GLU A O 1
ATOM 859 N N . ASN A 1 103 ? -19.785 -0.722 22.701 1.00 97.50 103 ASN A N 1
ATOM 860 C CA . ASN A 1 103 ? -18.972 -0.170 23.782 1.00 97.50 103 ASN A CA 1
ATOM 861 C C . ASN A 1 103 ? -19.614 1.065 24.419 1.00 97.50 103 ASN A C 1
ATOM 863 O O . ASN A 1 103 ? -19.586 1.209 25.641 1.00 97.50 103 ASN A O 1
ATOM 867 N N . GLU A 1 104 ? -20.209 1.956 23.628 1.00 97.94 104 GLU A N 1
ATOM 868 C CA . GLU A 1 104 ? -20.911 3.122 24.168 1.00 97.94 104 GLU A CA 1
ATOM 869 C C . GLU A 1 104 ? -22.153 2.734 24.977 1.00 97.94 104 GLU A C 1
ATOM 871 O O . GLU A 1 104 ? -22.404 3.311 26.039 1.00 97.94 104 GLU A O 1
ATOM 876 N N . VAL A 1 105 ? -22.911 1.727 24.536 1.00 97.62 105 VAL A N 1
ATOM 877 C CA . VAL A 1 105 ? -24.041 1.194 25.315 1.00 97.62 105 VAL A CA 1
ATOM 878 C C . VAL A 1 105 ? -23.550 0.582 26.627 1.00 97.62 105 VAL A C 1
ATOM 880 O O . VAL A 1 105 ? -24.088 0.898 27.690 1.00 97.62 105 VAL A O 1
ATOM 883 N N . LEU A 1 106 ? -22.491 -0.229 26.584 1.00 97.69 106 LEU A N 1
ATOM 884 C CA . LEU A 1 106 ? -21.904 -0.848 27.773 1.00 97.69 106 LEU A CA 1
ATOM 885 C C . LEU A 1 106 ? -21.413 0.193 28.783 1.00 97.69 106 LEU A C 1
ATOM 887 O O . LEU A 1 106 ? -21.715 0.076 29.970 1.00 97.69 106 LEU A O 1
ATOM 891 N N . LYS A 1 107 ? -20.728 1.252 28.332 1.00 97.88 107 LYS A N 1
ATOM 892 C CA . LYS A 1 107 ? -20.302 2.362 29.203 1.00 97.88 107 LYS A CA 1
ATOM 893 C C . LYS A 1 107 ? -21.486 3.023 29.908 1.00 97.88 107 LYS A C 1
ATOM 895 O O . LYS A 1 107 ? -21.398 3.321 31.098 1.00 97.88 107 LYS A O 1
ATOM 900 N N . ARG A 1 108 ? -22.603 3.245 29.202 1.00 97.50 108 ARG A N 1
ATOM 901 C CA . ARG A 1 108 ? -23.823 3.822 29.799 1.00 97.50 108 ARG A CA 1
ATOM 902 C C . ARG A 1 108 ? -24.391 2.919 3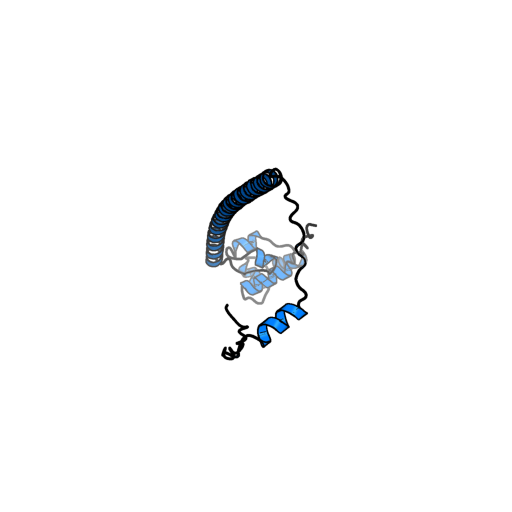0.887 1.00 97.50 108 ARG A C 1
ATOM 904 O O . ARG A 1 108 ? -24.648 3.400 31.987 1.00 97.50 108 ARG A O 1
ATOM 911 N N . LEU A 1 109 ? -24.536 1.627 30.596 1.00 97.56 109 LEU A N 1
ATOM 912 C CA . LEU A 1 109 ? -25.058 0.646 31.550 1.00 97.56 109 LEU A CA 1
ATOM 913 C C . LEU A 1 109 ? -24.158 0.517 32.782 1.00 97.56 109 LEU A C 1
ATOM 915 O O . LEU A 1 109 ? -24.654 0.502 33.907 1.00 97.56 109 LEU A O 1
ATOM 919 N N . TYR A 1 110 ? -22.840 0.487 32.579 1.00 97.44 110 TYR A N 1
ATOM 920 C CA . TYR A 1 110 ? -21.871 0.462 33.668 1.00 97.44 110 TYR A CA 1
ATOM 921 C C . TYR A 1 110 ? -22.029 1.683 34.580 1.00 97.44 110 TYR A C 1
ATOM 923 O O . TYR A 1 110 ? -22.199 1.530 35.789 1.00 97.44 110 TYR A O 1
ATOM 931 N N . ASN A 1 111 ? -22.078 2.886 34.005 1.00 97.38 111 ASN A N 1
ATOM 932 C CA . ASN A 1 111 ? -22.269 4.118 34.771 1.00 97.38 111 ASN A CA 1
ATOM 933 C C . ASN A 1 111 ? -23.601 4.136 35.530 1.00 97.38 111 ASN A C 1
ATOM 935 O O . ASN A 1 111 ? -23.668 4.642 36.647 1.00 97.38 111 ASN A O 1
ATOM 939 N N . GLU A 1 112 ? -24.666 3.582 34.951 1.00 97.94 112 GLU A N 1
ATOM 940 C CA . GLU A 1 112 ? -25.950 3.484 35.640 1.00 97.94 112 GLU A CA 1
ATOM 941 C C . GLU A 1 112 ? -25.906 2.496 36.813 1.00 97.94 112 GLU A C 1
ATOM 943 O O . GLU A 1 112 ? -26.427 2.791 37.890 1.00 97.94 112 GLU A O 1
ATOM 948 N N . SER A 1 113 ? -25.251 1.347 36.639 1.00 97.12 113 SER A N 1
ATOM 949 C CA . SER A 1 113 ? -25.043 0.394 37.733 1.00 97.12 113 SER A CA 1
ATOM 950 C C . SER A 1 113 ? -24.218 1.003 38.871 1.00 97.12 113 SER A C 1
ATOM 952 O O . SER A 1 113 ? -24.562 0.820 40.038 1.00 97.12 113 SER A O 1
ATOM 954 N N . LEU A 1 114 ? -23.197 1.801 38.532 1.00 97.88 114 LEU A N 1
ATOM 955 C CA . LEU A 1 114 ? -22.351 2.502 39.493 1.00 97.88 114 LEU A CA 1
ATOM 956 C C . LEU A 1 114 ? -23.178 3.465 40.352 1.00 97.88 114 LEU A C 1
ATOM 958 O O . LEU A 1 114 ? -23.101 3.400 41.576 1.00 97.88 114 LEU A O 1
ATOM 962 N N . ARG A 1 115 ? -24.043 4.277 39.726 1.00 97.19 115 ARG A N 1
ATOM 963 C CA . ARG A 1 115 ? -24.945 5.191 40.451 1.00 97.19 115 ARG A CA 1
ATOM 964 C C . ARG A 1 115 ? -25.848 4.452 41.432 1.00 97.19 115 ARG A C 1
ATOM 966 O O . ARG A 1 115 ? -25.973 4.873 42.574 1.00 97.19 115 ARG A O 1
ATOM 973 N N . LYS A 1 116 ? -26.447 3.331 41.012 1.00 96.88 116 LYS A N 1
ATOM 974 C CA . LYS A 1 116 ? -27.305 2.517 41.892 1.00 96.88 116 LYS A CA 1
ATOM 975 C C . LYS A 1 116 ? -26.527 1.997 43.101 1.00 96.88 116 LYS A C 1
ATOM 977 O O . LYS A 1 116 ? -27.041 2.016 44.214 1.00 96.88 116 LYS A O 1
ATOM 982 N N . ILE A 1 117 ? -25.285 1.556 42.896 1.00 96.69 117 ILE A N 1
ATOM 983 C CA . ILE A 1 117 ? -24.405 1.104 43.983 1.00 96.69 117 ILE A CA 1
ATOM 984 C C . ILE A 1 117 ? -24.076 2.252 44.941 1.00 96.69 117 ILE A C 1
ATOM 986 O O . ILE A 1 117 ? -24.154 2.069 46.154 1.00 96.69 117 ILE A O 1
ATOM 990 N N . GLU A 1 118 ? -23.735 3.429 44.421 1.00 96.12 118 GLU A N 1
ATOM 991 C CA . GLU A 1 118 ? -23.448 4.620 45.229 1.00 96.12 118 GLU A CA 1
ATOM 992 C C . GLU A 1 118 ? -24.661 5.057 46.056 1.00 96.12 118 GLU A C 1
ATOM 994 O O . GLU A 1 118 ? -24.530 5.366 47.240 1.00 96.12 118 GLU A O 1
ATOM 999 N N . GLU A 1 119 ? -25.851 5.016 45.463 1.00 95.94 119 GLU A N 1
ATOM 1000 C CA . GLU A 1 119 ? -27.101 5.377 46.123 1.00 95.94 119 GLU A CA 1
ATOM 1001 C C . GLU A 1 119 ? -27.464 4.384 47.234 1.00 95.94 119 GLU A C 1
ATOM 1003 O O . GLU A 1 119 ? -27.737 4.798 48.361 1.00 95.94 119 GLU A O 1
ATOM 1008 N N . MET A 1 120 ? -27.349 3.076 46.973 1.00 93.81 120 MET A N 1
ATOM 1009 C CA . MET A 1 120 ? -27.494 2.047 48.011 1.00 93.81 120 MET A CA 1
ATOM 1010 C C . MET A 1 120 ? -26.479 2.230 49.143 1.00 93.81 120 MET A C 1
ATOM 1012 O O . MET A 1 120 ? -26.822 2.086 50.315 1.00 93.81 120 MET A O 1
ATOM 1016 N N . LYS A 1 121 ? -25.225 2.565 48.815 1.00 94.50 121 LYS A N 1
ATOM 1017 C CA . LYS A 1 121 ? -24.181 2.816 49.813 1.00 94.50 121 LYS A CA 1
ATOM 1018 C C . LYS A 1 121 ? -24.527 4.025 50.689 1.00 94.50 121 LYS A C 1
ATOM 1020 O O . LYS A 1 121 ? -24.367 3.946 51.901 1.00 94.50 121 LYS A O 1
ATOM 1025 N N . SER A 1 122 ? -25.038 5.104 50.096 1.00 92.75 122 SER A N 1
ATOM 1026 C CA . SER A 1 122 ? -25.494 6.298 50.821 1.00 92.75 122 SER A CA 1
ATOM 1027 C C . SER A 1 122 ? -26.662 5.989 51.768 1.00 92.75 122 SER A C 1
ATOM 1029 O O . SER A 1 122 ? -26.626 6.356 52.941 1.00 92.75 122 SER A O 1
ATOM 1031 N N . GLN A 1 123 ? -27.659 5.232 51.294 1.00 91.25 123 GLN A N 1
ATOM 1032 C CA . GLN A 1 123 ? -28.793 4.778 52.113 1.00 91.25 123 GLN A CA 1
ATOM 1033 C C . GLN A 1 123 ? -28.360 3.865 53.271 1.00 91.25 123 GLN A C 1
ATOM 1035 O O . GLN A 1 123 ? -28.946 3.901 54.355 1.00 91.25 123 GLN A O 1
ATOM 1040 N N . LEU A 1 124 ? -27.330 3.040 53.060 1.00 90.62 124 LEU A N 1
ATOM 1041 C CA . LEU A 1 124 ? -26.777 2.184 54.105 1.00 90.62 124 LEU A CA 1
ATOM 1042 C C . LEU A 1 124 ? -26.075 2.998 55.200 1.00 90.62 124 LEU A C 1
ATOM 1044 O O . LEU A 1 124 ? -26.259 2.701 56.378 1.00 90.62 124 LEU A O 1
ATOM 1048 N N . GLU A 1 125 ? -25.285 4.009 54.835 1.00 89.88 125 GLU A N 1
ATOM 1049 C CA . GLU A 1 125 ? -24.603 4.860 55.819 1.00 89.88 125 GLU A CA 1
ATOM 1050 C C . GLU A 1 125 ? -25.599 5.700 56.636 1.00 89.88 125 GLU A C 1
ATOM 1052 O O . GLU A 1 125 ? -25.506 5.725 57.861 1.00 89.88 125 GLU A O 1
ATOM 1057 N N . SER A 1 126 ? -26.638 6.265 56.011 1.00 81.06 126 SER A N 1
ATOM 1058 C CA . SER A 1 126 ? -27.686 6.985 56.752 1.00 81.06 126 SER A CA 1
ATOM 1059 C C . SER A 1 126 ? -28.503 6.075 57.686 1.00 81.06 126 SER A C 1
ATOM 1061 O O . SER A 1 126 ? -28.873 6.482 58.790 1.00 81.06 126 SER A O 1
ATOM 1063 N N . SER A 1 127 ? -28.728 4.814 57.299 1.00 76.06 127 SER A N 1
ATOM 1064 C CA . SER A 1 127 ? -29.384 3.810 58.154 1.00 76.06 127 SER A CA 1
ATOM 1065 C C . SER A 1 127 ? -28.520 3.403 59.358 1.00 76.06 127 SER A C 1
ATOM 1067 O O . SER A 1 127 ? -29.049 3.138 60.442 1.00 76.06 127 SER A O 1
ATOM 1069 N N . LYS A 1 128 ? -27.187 3.375 59.210 1.00 75.25 128 LYS A N 1
ATOM 1070 C CA . LYS A 1 128 ? -26.256 3.146 60.330 1.00 75.25 128 LYS A CA 1
ATOM 1071 C C . LYS A 1 128 ? -26.258 4.314 61.316 1.00 75.25 128 LYS A C 1
ATOM 1073 O O . LYS A 1 128 ? -26.276 4.077 62.520 1.00 75.25 128 LYS A O 1
ATOM 1078 N N . GLU A 1 129 ? -26.284 5.552 60.826 1.00 64.69 129 GLU A N 1
ATOM 1079 C CA . GLU A 1 129 ? -26.302 6.757 61.668 1.00 64.69 129 GLU A CA 1
ATOM 1080 C C . GLU A 1 129 ? -27.599 6.885 62.485 1.00 64.69 129 GLU A C 1
ATOM 1082 O O . GLU A 1 129 ? -27.552 7.228 63.664 1.00 64.69 129 GLU A O 1
ATOM 1087 N N . GLN A 1 130 ? -28.754 6.518 61.916 1.00 60.50 130 GLN A N 1
ATOM 1088 C CA . GLN A 1 130 ? -30.019 6.461 62.665 1.00 60.50 130 GLN A CA 1
ATOM 1089 C C . GLN A 1 130 ? -30.032 5.345 63.722 1.00 60.50 130 GLN A C 1
ATOM 1091 O O . GLN A 1 130 ? -30.585 5.533 64.805 1.00 60.50 130 GLN A O 1
ATOM 1096 N N . SER A 1 131 ? -29.367 4.217 63.459 1.00 55.31 131 SER A N 1
ATOM 1097 C CA . SER A 1 131 ? -29.252 3.099 64.411 1.00 55.31 131 SER A CA 1
ATOM 1098 C C . SER A 1 131 ? -28.299 3.389 65.583 1.00 55.31 131 SER A C 1
ATOM 1100 O O . SER A 1 131 ? -28.428 2.772 66.634 1.00 55.31 131 SER A O 1
ATOM 1102 N N . LEU A 1 132 ? -27.380 4.350 65.432 1.00 52.38 132 LEU A N 1
ATOM 1103 C CA . LEU A 1 132 ? -26.500 4.861 66.498 1.00 52.38 132 LEU A CA 1
ATOM 1104 C C . LEU A 1 132 ? -27.164 5.944 67.373 1.00 52.38 132 LEU A C 1
ATOM 1106 O O . LEU A 1 132 ? -26.555 6.402 68.335 1.00 52.38 132 LEU A O 1
ATOM 1110 N N . SER A 1 133 ? -28.402 6.349 67.053 1.00 44.09 133 SER A N 1
ATOM 1111 C CA . SER A 1 133 ? -29.208 7.282 67.861 1.00 44.09 133 SER A CA 1
ATOM 1112 C C . SER A 1 133 ? -30.194 6.592 68.816 1.00 44.09 133 SER A C 1
ATOM 1114 O O . SER A 1 133 ? -30.870 7.266 69.591 1.00 44.09 133 SER A O 1
ATOM 1116 N N . GLY A 1 134 ? -30.268 5.256 68.788 1.00 51.09 134 GLY A N 1
ATOM 1117 C CA . GLY A 1 134 ? -30.900 4.472 69.846 1.00 51.09 134 GLY A CA 1
ATOM 1118 C C . GLY A 1 134 ? -29.900 4.251 70.975 1.00 51.09 134 GLY A C 1
ATOM 1119 O O . GLY A 1 134 ? -28.792 3.795 70.701 1.00 51.09 134 GLY A O 1
ATOM 1120 N N . ASP A 1 135 ? -30.291 4.607 72.202 1.00 53.03 135 ASP A N 1
ATOM 1121 C CA . ASP A 1 135 ? -29.491 4.520 73.428 1.00 53.03 135 ASP A CA 1
ATOM 1122 C C . ASP A 1 135 ? -28.496 3.354 73.398 1.00 53.03 135 ASP A C 1
ATOM 1124 O O . ASP A 1 135 ? -28.885 2.184 73.326 1.00 53.03 135 ASP A O 1
ATOM 1128 N N . THR A 1 136 ? -27.200 3.669 73.465 1.00 55.47 136 THR A N 1
ATOM 1129 C CA . THR A 1 136 ? -26.151 2.674 73.681 1.00 55.47 136 THR A CA 1
ATOM 1130 C C . THR A 1 136 ? -26.439 1.968 75.003 1.00 55.47 136 THR A C 1
ATOM 1132 O O . THR A 1 136 ? -26.086 2.460 76.073 1.00 55.47 136 THR A O 1
ATOM 1135 N N . ILE A 1 137 ? -27.097 0.810 74.954 1.00 57.28 137 ILE A N 1
ATOM 1136 C CA . ILE A 1 137 ? -27.169 -0.086 76.102 1.00 57.28 137 ILE A CA 1
ATOM 1137 C C . ILE A 1 137 ? -25.757 -0.645 76.259 1.00 57.28 137 ILE A C 1
ATOM 1139 O O . ILE A 1 137 ? -25.329 -1.489 75.470 1.00 57.28 137 ILE A O 1
ATOM 1143 N N . GLU A 1 138 ? -25.015 -0.164 77.258 1.00 55.22 138 GLU A N 1
ATOM 1144 C CA . GLU A 1 138 ? -23.826 -0.863 77.739 1.00 55.22 138 GLU A CA 1
ATOM 1145 C C . GLU A 1 138 ? -24.266 -2.257 78.191 1.00 55.22 138 GLU A C 1
ATOM 1147 O O . GLU A 1 138 ? -24.804 -2.441 79.282 1.00 55.22 138 GLU A O 1
ATOM 1152 N N . VAL A 1 139 ? -24.097 -3.254 77.323 1.00 56.34 139 VAL A N 1
ATOM 1153 C CA . VAL A 1 139 ? -24.325 -4.646 77.699 1.00 56.34 139 VAL A CA 1
ATOM 1154 C C . VAL A 1 139 ? -23.171 -5.035 78.624 1.00 56.34 139 VAL A C 1
ATOM 1156 O O . VAL A 1 139 ? -22.018 -5.011 78.182 1.00 56.34 139 VAL A O 1
ATOM 1159 N N . PRO A 1 140 ? -23.429 -5.389 79.898 1.00 59.50 140 PRO A N 1
ATOM 1160 C CA . PRO A 1 140 ? -22.371 -5.802 80.804 1.00 59.50 140 PRO A CA 1
ATOM 1161 C C . PRO A 1 140 ? -21.652 -7.009 80.212 1.00 59.50 140 PRO A C 1
ATOM 1163 O O . PRO A 1 140 ? -22.294 -7.988 79.824 1.00 59.50 140 PRO A O 1
ATOM 1166 N N . LEU A 1 141 ? -20.323 -6.939 80.147 1.00 55.09 141 LEU A N 1
ATOM 1167 C CA . LEU A 1 141 ? -19.486 -8.029 79.663 1.00 55.09 141 LEU A CA 1
ATOM 1168 C C . LEU A 1 141 ? -19.731 -9.267 80.544 1.00 55.09 141 LEU A C 1
ATOM 1170 O O . LEU A 1 141 ? -19.191 -9.374 81.648 1.00 55.09 141 LEU A O 1
ATOM 1174 N N . MET A 1 142 ? -20.578 -10.196 80.086 1.00 59.09 142 MET A N 1
ATOM 1175 C CA . MET A 1 142 ? -20.739 -11.487 80.748 1.00 59.09 142 MET A CA 1
ATOM 1176 C C . MET A 1 142 ? -19.387 -12.188 80.705 1.00 59.09 142 MET A C 1
ATOM 1178 O O . MET A 1 142 ? -18.831 -12.419 79.631 1.00 59.09 142 MET A O 1
ATOM 1182 N N . LYS A 1 143 ? -18.848 -12.508 81.886 1.00 62.84 143 LYS A N 1
ATOM 1183 C CA . LYS A 1 143 ? -17.628 -13.305 81.996 1.00 62.84 143 LYS A CA 1
ATOM 1184 C C . LYS A 1 143 ? -17.872 -14.626 81.274 1.00 62.84 143 LYS A C 1
ATOM 1186 O O . LYS A 1 143 ? -18.735 -15.398 81.689 1.00 62.84 143 LYS A O 1
ATOM 1191 N N . LEU A 1 144 ? -17.131 -14.849 80.189 1.00 55.53 144 LEU A N 1
ATOM 1192 C CA . LEU A 1 144 ? -17.063 -16.148 79.534 1.00 55.53 144 LEU A CA 1
ATOM 1193 C C . LEU A 1 144 ? -16.654 -17.172 80.604 1.00 55.53 144 LEU A C 1
ATOM 1195 O O . LEU A 1 144 ? -15.632 -16.956 81.263 1.00 55.53 144 LEU A O 1
ATOM 1199 N N . PRO A 1 145 ? -17.451 -18.226 80.848 1.00 62.38 145 PRO A N 1
ATOM 1200 C CA . PRO A 1 145 ? -17.024 -19.293 81.734 1.00 62.38 145 PRO A CA 1
ATOM 1201 C C . PRO A 1 145 ? -15.757 -19.920 81.156 1.00 62.38 145 PRO A C 1
ATOM 1203 O O . PRO A 1 145 ? -15.664 -20.139 79.947 1.00 62.38 145 PRO A O 1
ATOM 1206 N N . ASP A 1 146 ? -14.785 -20.161 82.033 1.00 65.94 146 ASP A N 1
ATOM 1207 C CA . ASP A 1 146 ? -13.486 -20.723 81.680 1.00 65.94 146 ASP A CA 1
ATOM 1208 C C . ASP A 1 146 ? -13.681 -21.987 80.830 1.00 65.94 146 ASP A C 1
ATOM 1210 O O . ASP A 1 146 ? -14.453 -22.878 81.199 1.00 65.94 146 ASP A O 1
ATOM 1214 N N . GLU A 1 147 ? -12.973 -22.091 79.701 1.00 58.31 147 GLU A N 1
ATOM 1215 C CA . GLU A 1 147 ? -13.090 -23.226 78.766 1.00 58.31 147 GLU A CA 1
ATOM 1216 C C . GLU A 1 147 ? -12.905 -24.583 79.476 1.00 58.31 147 GLU A C 1
ATOM 1218 O O . GLU A 1 147 ? -13.488 -25.602 79.093 1.00 58.31 147 GLU A O 1
ATOM 1223 N N . ALA A 1 148 ? -12.149 -24.582 80.577 1.00 56.72 148 ALA A N 1
ATOM 1224 C CA . ALA A 1 148 ? -11.917 -25.736 81.431 1.00 56.72 148 ALA A CA 1
ATOM 1225 C C . ALA A 1 148 ? -13.172 -26.248 82.172 1.00 56.72 148 ALA A C 1
ATOM 1227 O O . ALA A 1 148 ? -13.238 -27.440 82.490 1.00 56.72 148 ALA A O 1
ATOM 1228 N N . GLU A 1 149 ? -14.168 -25.401 82.455 1.00 57.97 149 GLU A N 1
ATOM 1229 C CA . GLU A 1 149 ? -15.426 -25.827 83.087 1.00 57.97 149 GLU A CA 1
ATOM 1230 C C . GLU A 1 149 ? -16.396 -26.462 82.086 1.00 57.97 149 GLU A C 1
ATOM 1232 O O . GLU A 1 149 ? -17.088 -27.430 82.415 1.00 57.97 149 GLU A O 1
ATOM 1237 N N . ILE A 1 150 ? -16.404 -25.969 80.845 1.00 54.47 150 ILE A N 1
ATOM 1238 C CA . ILE A 1 150 ? -17.274 -26.468 79.771 1.00 54.47 150 ILE A CA 1
ATOM 1239 C C . ILE A 1 150 ? -16.929 -27.933 79.461 1.00 54.47 150 ILE A C 1
ATOM 1241 O O . ILE A 1 150 ? -17.814 -28.790 79.398 1.00 54.47 150 ILE A O 1
ATOM 1245 N N . PHE A 1 151 ? -15.633 -28.250 79.390 1.00 50.00 151 PHE A N 1
ATOM 1246 C CA . PHE A 1 151 ? -15.151 -29.587 79.036 1.00 50.00 151 PHE A CA 1
ATOM 1247 C C . PHE A 1 151 ? -15.389 -30.647 80.126 1.00 50.00 151 PHE A C 1
ATOM 1249 O O . PHE A 1 151 ? -15.530 -31.837 79.833 1.00 50.00 151 PHE A O 1
ATO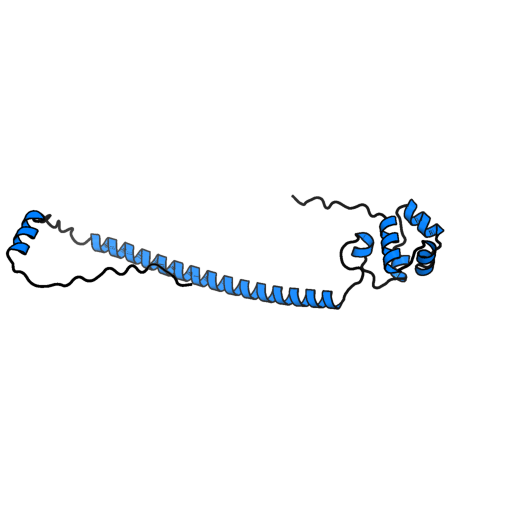M 1256 N N . LYS A 1 152 ? -15.463 -30.242 81.402 1.00 56.88 152 LYS A N 1
ATOM 1257 C CA . LYS A 1 152 ? -15.778 -31.166 82.507 1.00 56.88 152 LYS A CA 1
ATOM 1258 C C . LYS A 1 152 ? -17.251 -31.572 82.502 1.00 56.88 152 LYS A C 1
ATOM 1260 O O . LYS A 1 152 ? -17.559 -32.737 82.739 1.00 56.88 152 LYS A O 1
ATOM 1265 N N . ARG A 1 153 ? -18.148 -30.647 82.144 1.00 53.81 153 ARG A N 1
ATOM 1266 C CA . ARG A 1 153 ? -19.596 -30.899 82.064 1.00 53.81 153 ARG A CA 1
ATOM 1267 C C . ARG A 1 153 ? -19.988 -31.854 80.934 1.00 53.81 153 ARG A C 1
ATOM 1269 O O . ARG A 1 153 ? -20.968 -32.582 81.081 1.00 53.81 153 ARG A O 1
ATOM 1276 N N . GLU A 1 154 ? -19.238 -31.868 79.831 1.00 52.47 154 GLU A N 1
ATOM 1277 C CA . GLU A 1 154 ? -19.492 -32.781 78.706 1.00 52.47 154 GLU A CA 1
ATOM 1278 C C . GLU A 1 154 ? -19.053 -34.222 78.989 1.00 52.47 154 GLU A C 1
ATOM 1280 O O . GLU A 1 154 ? -19.719 -35.157 78.550 1.00 52.47 154 GLU A O 1
ATOM 1285 N N . LYS A 1 155 ? -17.989 -34.441 79.775 1.00 54.66 155 LYS A N 1
ATOM 1286 C CA . LYS A 1 155 ? -17.539 -35.805 80.107 1.00 54.66 155 LYS A CA 1
ATOM 1287 C C . LYS A 1 155 ? -18.445 -36.544 81.090 1.00 54.66 155 LYS A C 1
ATOM 1289 O O . LYS A 1 155 ? -18.462 -37.772 81.077 1.00 54.66 155 LYS A O 1
ATOM 1294 N N . GLU A 1 156 ? -19.193 -35.827 81.922 1.00 54.12 156 GLU A N 1
ATOM 1295 C CA . GLU A 1 156 ? -20.130 -36.436 82.877 1.00 54.12 156 GLU A CA 1
ATOM 1296 C C . GLU A 1 156 ? -21.479 -36.793 82.235 1.00 54.12 156 GLU A C 1
ATOM 1298 O O . GLU A 1 156 ? -22.187 -37.676 82.718 1.00 54.12 156 GLU A O 1
ATOM 1303 N N . LYS A 1 157 ? -21.823 -36.174 81.099 1.00 55.00 157 LYS A N 1
ATOM 1304 C CA . LYS A 1 157 ? -23.052 -36.461 80.353 1.00 55.00 157 LYS A CA 1
ATOM 1305 C C . LYS A 1 157 ? -22.793 -37.425 79.197 1.00 55.00 157 LYS A C 1
ATOM 1307 O O . LYS A 1 157 ? -22.901 -37.048 78.043 1.00 55.00 157 LYS A O 1
ATOM 1312 N N . GLY A 1 158 ? -22.521 -38.681 79.548 1.00 43.19 158 GLY A N 1
ATOM 1313 C CA . GLY A 1 158 ? -22.992 -39.851 78.798 1.00 43.19 158 GLY A CA 1
ATOM 1314 C C . GLY A 1 158 ? -22.433 -40.074 77.388 1.00 43.19 158 GLY A C 1
ATOM 1315 O O . GLY A 1 158 ? -22.695 -39.335 76.447 1.00 43.19 158 GLY A O 1
ATOM 1316 N N . GLY A 1 159 ? -21.744 -41.206 77.227 1.00 49.25 159 GLY A N 1
ATOM 1317 C CA . GLY A 1 159 ? -21.383 -41.758 75.927 1.00 49.25 159 GLY A CA 1
ATOM 1318 C C . GLY A 1 159 ? -22.565 -41.861 74.958 1.00 49.25 159 GLY A C 1
ATOM 1319 O O . GLY A 1 159 ? -23.676 -42.226 75.335 1.00 49.25 159 GLY A O 1
ATOM 1320 N N . GLY A 1 160 ? -22.294 -41.581 73.685 1.00 43.66 160 GLY A N 1
ATOM 1321 C CA . GLY A 1 160 ? -23.285 -41.739 72.632 1.00 43.66 160 GLY A CA 1
ATOM 1322 C C . GLY A 1 160 ? -22.832 -41.192 71.284 1.00 43.66 160 GLY A C 1
ATOM 1323 O O . GLY A 1 160 ? -23.143 -40.061 70.949 1.00 43.66 160 GLY A O 1
ATOM 1324 N N . ILE A 1 161 ? -22.133 -42.042 70.521 1.00 48.50 161 ILE A N 1
ATOM 1325 C CA . ILE A 1 161 ? -22.203 -42.176 69.051 1.00 48.50 161 ILE A CA 1
ATOM 1326 C C . ILE A 1 161 ? -22.311 -40.890 68.214 1.00 48.50 161 ILE A C 1
ATOM 1328 O O . ILE A 1 161 ? -23.415 -40.454 67.933 1.00 48.50 161 ILE A O 1
ATOM 1332 N N . TYR A 1 162 ? -21.195 -40.437 67.623 1.00 39.97 162 TYR A N 1
ATOM 1333 C CA . TYR A 1 162 ? -21.213 -39.944 66.238 1.00 39.97 162 TYR A CA 1
ATOM 1334 C C . TYR A 1 162 ? -19.964 -40.377 65.465 1.00 39.97 162 TYR A C 1
ATOM 1336 O O . TYR A 1 162 ? -18.819 -40.211 65.885 1.00 39.97 162 TYR A O 1
ATOM 1344 N N . SER A 1 163 ? -20.241 -41.006 64.329 1.00 43.12 163 SER A N 1
ATOM 1345 C CA . SER A 1 163 ? -19.311 -41.689 63.444 1.00 43.12 163 SER A CA 1
ATOM 1346 C C . SER A 1 163 ? -18.441 -40.734 62.625 1.00 43.12 163 SER A C 1
ATOM 1348 O O . SER A 1 163 ? -18.842 -39.654 62.204 1.00 43.12 163 SER A O 1
ATOM 1350 N N . ARG A 1 164 ? -17.232 -41.219 62.349 1.00 41.19 164 ARG A N 1
ATOM 1351 C CA . ARG A 1 164 ? -16.129 -40.618 61.594 1.00 41.19 164 ARG A CA 1
ATOM 1352 C C . ARG A 1 164 ? -16.520 -40.282 60.140 1.00 41.19 164 ARG A C 1
ATOM 1354 O O . ARG A 1 164 ? -16.460 -41.146 59.268 1.00 41.19 164 ARG A O 1
ATOM 1361 N N . GLY A 1 165 ? -16.860 -39.023 59.858 1.00 37.78 165 GLY A N 1
ATOM 1362 C CA . GLY A 1 165 ? -16.960 -38.485 58.495 1.00 37.78 165 GLY A CA 1
ATOM 1363 C C . GLY A 1 165 ? -15.574 -38.149 57.935 1.00 37.78 165 GLY A C 1
ATOM 1364 O O . GLY A 1 165 ? -14.897 -37.253 58.431 1.00 37.78 165 GLY A O 1
ATOM 1365 N N . LYS A 1 166 ? -15.120 -38.904 56.928 1.00 44.22 166 LYS A N 1
ATOM 1366 C CA . LYS A 1 166 ? -13.840 -38.695 56.230 1.00 44.22 166 LYS A CA 1
ATOM 1367 C C . LYS A 1 166 ? -13.819 -37.334 55.515 1.00 44.22 166 LYS A C 1
ATOM 1369 O O . LYS A 1 166 ? -14.731 -37.041 54.747 1.00 44.22 166 LYS A O 1
ATOM 1374 N N . LYS A 1 167 ? -12.735 -36.565 55.687 1.00 44.12 167 LYS A N 1
ATOM 1375 C CA . LYS A 1 167 ? -12.370 -35.454 54.793 1.00 44.12 167 LYS A CA 1
ATOM 1376 C C . LYS A 1 167 ? -12.171 -36.009 53.377 1.00 44.12 167 LYS A C 1
ATOM 1378 O O . LYS A 1 167 ? -11.387 -36.940 53.197 1.00 44.12 167 LYS A O 1
ATOM 1383 N N . LYS A 1 168 ? -12.885 -35.461 52.394 1.00 43.28 168 LYS A N 1
ATOM 1384 C CA . LYS A 1 168 ? -12.509 -35.558 50.982 1.00 43.28 168 LYS A CA 1
ATOM 1385 C C . LYS A 1 168 ? -12.006 -34.189 50.559 1.00 43.28 168 LYS A C 1
ATOM 1387 O O . LYS A 1 168 ? -12.781 -33.240 50.498 1.00 43.28 168 LYS A O 1
ATOM 1392 N N . ASP A 1 169 ? -10.711 -34.128 50.298 1.00 49.66 169 ASP A N 1
ATOM 1393 C CA . ASP A 1 169 ? -10.082 -33.046 49.561 1.00 49.66 169 ASP A CA 1
ATOM 1394 C C . ASP A 1 169 ? -10.617 -33.067 48.124 1.00 49.66 169 ASP A C 1
ATOM 1396 O O . ASP A 1 169 ? -10.576 -34.101 47.456 1.00 49.66 169 ASP A O 1
ATOM 1400 N N . LEU A 1 170 ? -11.131 -31.935 47.650 1.00 45.22 170 LEU A N 1
ATOM 1401 C CA . LEU A 1 170 ? -11.417 -31.697 46.238 1.00 45.22 170 LEU A CA 1
ATOM 1402 C C . LEU A 1 170 ? -10.831 -30.337 45.876 1.00 45.22 170 LEU A C 1
ATOM 1404 O O . LEU A 1 170 ? -11.477 -29.300 45.971 1.00 45.22 170 LEU A O 1
ATOM 1408 N N . ASN A 1 171 ? -9.562 -30.382 45.487 1.00 42.16 171 ASN A N 1
ATOM 1409 C CA . ASN A 1 171 ? -8.964 -29.404 44.601 1.00 42.16 171 ASN A CA 1
ATOM 1410 C C . ASN A 1 171 ? -8.864 -30.082 43.232 1.00 42.16 171 ASN A C 1
ATOM 1412 O O . ASN A 1 171 ? -8.190 -31.1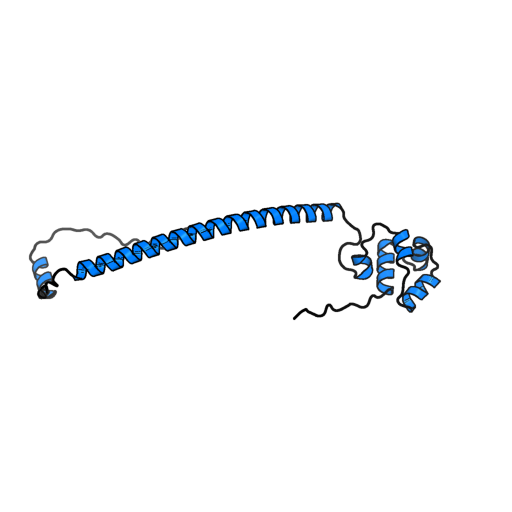12 43.150 1.00 42.16 171 ASN A O 1
ATOM 1416 N N . LYS A 1 172 ? -9.552 -29.542 42.218 1.00 44.84 172 LYS A N 1
ATOM 1417 C CA . LYS A 1 172 ? -9.135 -29.443 40.805 1.00 44.84 172 LYS A CA 1
ATOM 1418 C C . LYS A 1 172 ? -10.326 -29.246 39.861 1.00 44.84 172 LYS A C 1
ATOM 1420 O O . LYS A 1 172 ? -11.296 -29.988 39.921 1.00 44.84 172 LYS A O 1
ATOM 1425 N N . GLU A 1 173 ? -10.097 -28.297 38.955 1.00 41.56 173 GLU A N 1
ATOM 1426 C CA . GLU A 1 173 ? -10.585 -28.228 37.572 1.00 41.56 173 GLU A CA 1
ATOM 1427 C C . GLU A 1 173 ? -12.055 -27.850 37.341 1.00 41.56 173 GLU A C 1
ATOM 1429 O O . GLU A 1 173 ? -12.978 -28.573 37.692 1.00 41.56 173 GLU A O 1
ATOM 1434 N N . ASN A 1 174 ? -12.233 -26.687 36.709 1.00 40.78 174 ASN A N 1
ATOM 1435 C CA . ASN A 1 174 ? -13.029 -26.472 35.493 1.00 40.78 174 ASN A CA 1
ATOM 1436 C C . ASN A 1 174 ? -12.637 -25.074 34.971 1.00 40.78 174 ASN A C 1
ATOM 1438 O O . ASN A 1 174 ? -12.725 -24.104 35.720 1.00 40.78 174 ASN A O 1
ATOM 1442 N N . CYS A 1 175 ? -11.854 -25.031 33.888 1.00 41.97 175 CYS A N 1
ATOM 1443 C CA . CYS A 1 175 ? -12.304 -24.760 32.513 1.00 41.97 175 CYS A CA 1
ATOM 1444 C C . CYS A 1 175 ? -12.648 -23.287 32.290 1.00 41.97 175 CYS A C 1
ATOM 1446 O O . CYS A 1 175 ? -13.679 -22.832 32.825 1.00 41.97 175 CYS A O 1
#